Protein AF-A0ABD2X0T9-F1 (afdb_monomer_lite)

pLDDT: mean 88.42, std 10.63, range [53.78, 98.0]

Structure (mmCIF, N/CA/C/O backbone):
data_AF-A0ABD2X0T9-F1
#
_entry.id   AF-A0ABD2X0T9-F1
#
loop_
_atom_site.group_PDB
_atom_site.id
_atom_site.type_symbol
_atom_site.label_atom_id
_atom_site.label_alt_id
_atom_site.label_comp_id
_atom_site.label_asym_id
_atom_site.label_entity_id
_atom_site.label_seq_id
_atom_site.pdbx_PDB_ins_code
_atom_site.Cartn_x
_atom_site.Cartn_y
_atom_site.Cartn_z
_atom_site.occupancy
_atom_site.B_iso_or_equiv
_atom_site.auth_seq_id
_atom_site.auth_comp_id
_atom_site.auth_asym_id
_atom_site.auth_atom_id
_atom_site.pdbx_PDB_model_num
ATOM 1 N N . MET A 1 1 ? 12.065 23.738 7.154 1.00 91.75 1 MET A N 1
ATOM 2 C CA . MET A 1 1 ? 11.324 22.965 8.179 1.00 91.75 1 MET A CA 1
ATOM 3 C C . MET A 1 1 ? 9.908 22.573 7.767 1.00 91.75 1 MET A C 1
ATOM 5 O O . MET A 1 1 ? 9.469 21.525 8.211 1.00 91.75 1 MET A O 1
ATOM 9 N N . LEU A 1 2 ? 9.220 23.326 6.898 1.00 96.94 2 LEU A N 1
ATOM 10 C CA . LEU A 1 2 ? 7.839 23.027 6.488 1.00 96.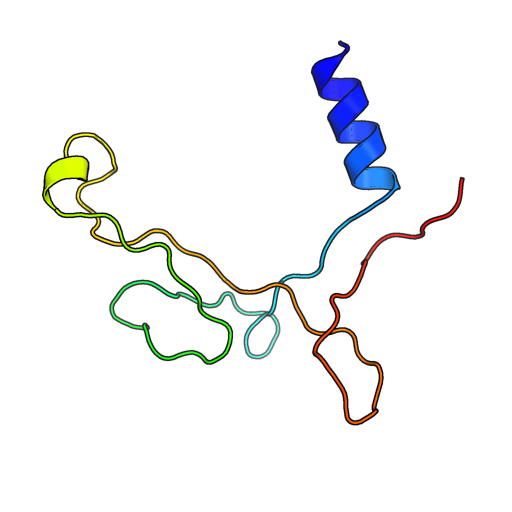94 2 LEU A CA 1
ATOM 11 C C . LEU A 1 2 ? 7.611 21.578 6.005 1.00 96.94 2 LEU A C 1
ATOM 13 O O . LEU A 1 2 ? 6.708 20.915 6.495 1.00 96.94 2 LEU A O 1
ATOM 17 N N . ALA A 1 3 ? 8.459 21.063 5.106 1.00 97.81 3 ALA A N 1
ATOM 18 C CA . ALA A 1 3 ? 8.314 19.704 4.572 1.00 97.81 3 ALA A CA 1
ATOM 19 C C . ALA A 1 3 ? 8.446 18.607 5.647 1.00 97.81 3 ALA A C 1
ATOM 21 O O . ALA A 1 3 ? 7.678 17.654 5.661 1.00 97.81 3 ALA A O 1
ATOM 22 N N . VAL A 1 4 ? 9.390 18.767 6.579 1.00 98.00 4 VAL A N 1
ATOM 23 C CA . VAL A 1 4 ? 9.622 17.794 7.660 1.00 98.00 4 VAL A CA 1
ATOM 24 C C . VAL A 1 4 ? 8.478 17.820 8.671 1.00 98.00 4 VAL A C 1
ATOM 26 O O . VAL A 1 4 ? 8.034 16.771 9.116 1.00 98.00 4 VAL A O 1
ATOM 29 N N . PHE A 1 5 ? 7.952 19.005 8.994 1.00 96.81 5 PHE A N 1
ATOM 30 C CA . PHE A 1 5 ? 6.783 19.113 9.867 1.00 96.81 5 PHE A CA 1
ATOM 31 C C . PHE A 1 5 ? 5.528 18.494 9.231 1.00 96.81 5 PHE A C 1
ATOM 33 O O . PHE A 1 5 ? 4.739 17.867 9.927 1.00 96.81 5 PHE A O 1
ATOM 40 N N . GLY A 1 6 ? 5.375 18.600 7.906 1.00 96.44 6 GLY A N 1
ATOM 41 C CA . GLY A 1 6 ? 4.317 17.895 7.180 1.00 96.44 6 GLY A CA 1
ATOM 42 C C . GLY A 1 6 ? 4.404 16.375 7.337 1.00 96.44 6 GLY A C 1
ATOM 43 O O . GLY A 1 6 ? 3.395 15.738 7.614 1.00 96.44 6 GLY A O 1
ATOM 44 N N . GLN A 1 7 ? 5.607 15.803 7.237 1.00 96.50 7 GLN A N 1
ATOM 45 C CA . GLN A 1 7 ? 5.815 14.366 7.447 1.00 96.50 7 GLN A CA 1
ATOM 46 C C . GLN A 1 7 ? 5.575 13.944 8.904 1.00 96.50 7 GLN A C 1
ATOM 48 O O . GLN A 1 7 ? 5.011 12.880 9.145 1.00 96.50 7 GLN A O 1
ATOM 53 N N . PHE A 1 8 ? 5.941 14.796 9.866 1.00 95.19 8 PHE A N 1
ATOM 54 C CA . PHE A 1 8 ? 5.634 14.565 11.276 1.00 95.19 8 PHE A CA 1
ATOM 55 C C . PHE A 1 8 ? 4.119 14.473 11.515 1.00 95.19 8 PHE A C 1
ATOM 57 O O . PHE A 1 8 ? 3.665 13.527 12.150 1.00 95.19 8 PHE A O 1
ATOM 64 N N . LEU A 1 9 ? 3.340 15.413 10.966 1.00 94.81 9 LEU A N 1
ATOM 65 C CA . LEU A 1 9 ? 1.878 15.386 11.072 1.00 94.81 9 LEU A CA 1
ATOM 66 C C . LEU A 1 9 ? 1.264 14.167 10.367 1.00 94.81 9 LEU A C 1
ATOM 68 O O . LEU A 1 9 ? 0.371 13.533 10.918 1.00 94.81 9 LEU A O 1
ATOM 72 N N . ASP A 1 10 ? 1.748 13.815 9.173 1.00 95.06 10 ASP A N 1
ATOM 73 C CA . ASP A 1 10 ? 1.277 12.636 8.430 1.00 95.06 10 ASP A CA 1
ATOM 74 C C . ASP A 1 10 ? 1.419 11.349 9.254 1.00 95.06 10 ASP A C 1
ATOM 76 O O . ASP A 1 10 ? 0.451 10.605 9.412 1.00 95.06 10 ASP A O 1
ATOM 80 N N . HIS A 1 11 ? 2.595 11.148 9.855 1.00 95.25 11 HIS A N 1
ATOM 81 C CA . HIS A 1 11 ? 2.915 9.968 10.661 1.00 95.25 11 HIS A CA 1
ATOM 82 C C . HIS A 1 11 ? 2.155 9.894 11.995 1.00 95.25 11 HIS A C 1
ATOM 84 O O . HIS A 1 11 ? 2.028 8.807 12.559 1.00 95.25 11 HIS A O 1
ATOM 90 N N . ASP A 1 12 ? 1.669 11.024 12.508 1.00 94.75 12 ASP A N 1
ATOM 91 C CA . ASP A 1 12 ? 0.845 11.085 13.720 1.00 94.75 12 ASP A CA 1
ATOM 92 C C . ASP A 1 12 ? -0.637 10.807 13.408 1.00 94.75 12 ASP A C 1
ATOM 94 O O . ASP A 1 12 ? -1.349 10.175 14.183 1.00 94.75 12 ASP A O 1
ATOM 98 N N . ME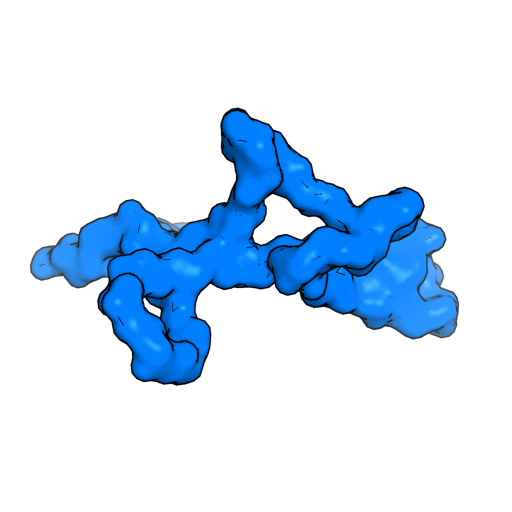T A 1 13 ? -1.106 11.202 12.220 1.00 94.19 13 MET A N 1
ATOM 99 C CA . MET A 1 13 ? -2.496 10.996 11.804 1.00 94.19 13 MET A CA 1
ATOM 100 C C . MET A 1 13 ? -2.746 9.626 11.172 1.00 94.19 13 MET A C 1
ATOM 102 O O . MET A 1 13 ? -3.812 9.024 11.373 1.00 94.19 13 MET A O 1
ATOM 106 N N . THR A 1 14 ? -1.813 9.157 10.340 1.00 94.88 14 THR A N 1
ATOM 107 C CA . THR A 1 14 ? -2.012 7.968 9.512 1.00 94.88 14 THR A CA 1
ATOM 108 C C . THR A 1 14 ? -0.752 7.129 9.351 1.00 94.88 14 THR A C 1
ATOM 110 O O . THR A 1 14 ? 0.345 7.618 9.121 1.00 94.88 14 THR A O 1
ATOM 113 N N . ALA A 1 15 ? -0.938 5.815 9.405 1.00 95.88 15 ALA A N 1
ATOM 114 C CA . ALA A 1 15 ? 0.055 4.830 9.016 1.00 95.88 15 ALA A CA 1
ATOM 115 C C . ALA A 1 15 ? -0.692 3.618 8.464 1.00 95.88 15 ALA A C 1
ATOM 117 O O . ALA A 1 15 ? -1.229 2.7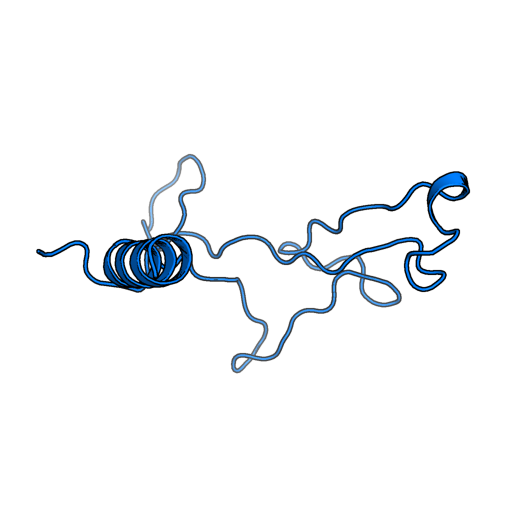98 9.213 1.00 95.88 15 ALA A O 1
ATOM 118 N N . THR A 1 16 ? -0.788 3.523 7.139 1.00 96.50 16 THR A N 1
ATOM 119 C CA . THR A 1 16 ? -1.504 2.411 6.507 1.00 96.50 16 THR A CA 1
ATOM 120 C C . THR A 1 16 ? -0.678 1.132 6.619 1.00 96.50 16 THR A C 1
ATOM 122 O O . THR A 1 16 ? 0.442 1.063 6.116 1.00 96.50 16 THR A O 1
ATOM 125 N N . ALA A 1 17 ? -1.240 0.104 7.255 1.00 95.31 17 ALA A N 1
ATOM 126 C CA . ALA A 1 17 ? -0.593 -1.197 7.395 1.00 95.31 17 ALA A CA 1
ATOM 127 C C . ALA A 1 17 ? -0.247 -1.815 6.027 1.00 95.31 17 ALA A C 1
ATOM 129 O O . ALA A 1 17 ? -1.033 -1.713 5.085 1.00 95.31 17 ALA A O 1
ATOM 130 N N . ILE A 1 18 ? 0.873 -2.535 5.936 1.00 95.44 18 ILE A N 1
ATOM 131 C CA . ILE A 1 18 ? 1.277 -3.307 4.746 1.00 95.44 18 ILE A CA 1
ATOM 132 C C . ILE A 1 18 ? 1.105 -4.798 5.041 1.00 95.44 18 ILE A C 1
ATOM 134 O O . ILE A 1 18 ? 1.405 -5.247 6.153 1.00 95.44 18 ILE A O 1
ATOM 138 N N . SER A 1 19 ? 0.615 -5.565 4.065 1.00 95.31 19 SER A N 1
ATOM 139 C CA . SER A 1 19 ? 0.513 -7.021 4.184 1.00 95.31 19 SER A CA 1
ATOM 140 C C . SER A 1 19 ? 1.891 -7.651 4.404 1.00 95.31 19 SER A C 1
ATOM 142 O O . SER A 1 19 ? 2.877 -7.254 3.787 1.00 95.31 19 SER A O 1
ATOM 144 N N . ARG A 1 20 ? 1.971 -8.639 5.297 1.00 94.44 20 ARG A N 1
ATOM 145 C CA . ARG A 1 20 ? 3.206 -9.381 5.588 1.00 94.44 20 ARG A CA 1
ATOM 146 C C . ARG A 1 20 ? 2.977 -10.874 5.402 1.00 94.44 20 ARG A C 1
ATOM 148 O O . ARG A 1 20 ? 1.851 -11.348 5.545 1.00 94.44 20 ARG A O 1
ATOM 155 N N . GLY A 1 21 ? 4.049 -11.594 5.088 1.00 92.00 21 GLY A N 1
ATOM 156 C CA . GLY A 1 21 ? 4.038 -13.045 4.984 1.00 92.00 21 GLY A CA 1
ATOM 157 C C . GLY A 1 21 ? 4.020 -13.734 6.350 1.00 92.00 21 GLY A C 1
ATOM 158 O O . GLY A 1 21 ? 3.859 -13.114 7.408 1.00 92.00 21 GLY A O 1
ATOM 159 N N . THR A 1 22 ? 4.196 -15.053 6.329 1.00 91.25 22 THR A N 1
ATOM 160 C CA . THR A 1 22 ? 4.245 -15.889 7.535 1.00 91.25 22 THR A CA 1
ATOM 161 C C . THR A 1 22 ? 5.304 -15.386 8.515 1.00 91.25 22 THR A C 1
ATOM 163 O O . THR A 1 22 ? 6.422 -15.071 8.111 1.00 91.25 22 THR A O 1
ATOM 166 N N . ASN A 1 23 ? 4.968 -15.317 9.806 1.00 93.62 23 ASN A N 1
ATOM 167 C CA . ASN A 1 23 ? 5.854 -14.801 10.861 1.00 93.62 23 ASN A CA 1
ATOM 168 C C . ASN A 1 23 ? 6.384 -13.375 10.607 1.00 93.62 23 ASN A C 1
ATOM 170 O O . ASN A 1 23 ? 7.442 -13.003 11.107 1.00 93.62 23 ASN A O 1
ATOM 174 N N . GLY A 1 24 ? 5.652 -12.564 9.835 1.00 90.81 24 GLY A N 1
ATOM 175 C CA . GLY A 1 24 ? 6.035 -11.184 9.547 1.00 90.81 24 GLY A CA 1
ATOM 176 C C . GLY A 1 24 ? 7.123 -11.041 8.483 1.00 90.81 24 GLY A C 1
ATOM 177 O O . GLY A 1 24 ? 7.700 -9.958 8.384 1.00 90.81 24 GLY A O 1
ATOM 178 N N . SER A 1 25 ? 7.398 -12.092 7.700 1.00 93.38 25 SER A N 1
ATOM 179 C CA . SER A 1 25 ? 8.337 -12.025 6.578 1.00 93.38 25 SER A CA 1
ATOM 180 C C . SER A 1 25 ? 7.913 -10.974 5.547 1.00 93.38 25 SER A C 1
ATOM 182 O O . SER A 1 25 ? 6.726 -10.663 5.393 1.00 93.38 25 SER A O 1
ATOM 184 N N . SER A 1 26 ? 8.884 -10.438 4.809 1.00 91.88 26 SER A N 1
ATOM 185 C CA . SER A 1 26 ? 8.599 -9.617 3.634 1.00 91.88 26 SER A CA 1
ATOM 186 C C . SER A 1 26 ? 7.961 -10.456 2.523 1.00 91.88 26 SER A C 1
ATOM 188 O O . SER A 1 26 ? 8.105 -11.680 2.477 1.00 91.88 26 SER A O 1
ATOM 190 N N . ILE A 1 27 ? 7.230 -9.779 1.641 1.00 94.12 27 ILE A N 1
ATOM 191 C CA . ILE A 1 27 ? 6.680 -10.341 0.408 1.00 94.12 27 ILE A CA 1
ATOM 192 C C . ILE A 1 27 ? 7.470 -9.700 -0.734 1.00 94.12 27 ILE A C 1
ATOM 194 O O . ILE A 1 27 ? 7.545 -8.475 -0.790 1.00 94.12 27 ILE A O 1
ATOM 198 N N . ALA A 1 28 ? 8.067 -10.520 -1.597 1.00 92.88 28 ALA A N 1
ATOM 199 C CA . ALA A 1 28 ? 8.644 -10.077 -2.863 1.00 92.88 28 ALA A CA 1
ATOM 200 C C . ALA A 1 28 ? 7.574 -10.203 -3.952 1.00 92.88 28 ALA A C 1
ATOM 202 O O . ALA A 1 28 ? 6.864 -11.210 -3.984 1.00 92.88 28 ALA A O 1
ATOM 203 N N . CYS A 1 29 ? 7.447 -9.176 -4.783 1.00 93.00 29 CYS A N 1
ATOM 204 C CA . CYS A 1 29 ? 6.430 -9.041 -5.820 1.00 93.00 29 CYS A CA 1
ATOM 205 C C . CYS A 1 29 ? 7.011 -8.922 -7.227 1.00 93.00 29 CYS A C 1
ATOM 207 O O . CYS A 1 29 ? 6.259 -9.042 -8.196 1.00 93.00 29 CYS A O 1
ATOM 209 N N . CYS A 1 30 ? 8.318 -8.704 -7.354 1.00 91.12 30 CYS A N 1
ATOM 210 C CA . CYS A 1 30 ? 9.022 -8.870 -8.615 1.00 91.12 30 CYS A CA 1
ATOM 211 C C . CYS A 1 30 ? 9.550 -10.310 -8.768 1.00 91.12 30 CYS A C 1
ATOM 213 O O . CYS A 1 30 ? 9.461 -11.146 -7.860 1.00 91.12 30 CYS A O 1
ATOM 215 N N . GLU A 1 31 ? 10.059 -10.639 -9.957 1.00 85.44 31 GLU A N 1
ATOM 216 C CA . GLU A 1 31 ? 10.557 -11.983 -10.250 1.00 85.44 31 GLU A CA 1
ATOM 217 C C . GLU A 1 31 ? 11.628 -12.461 -9.249 1.00 85.44 31 GLU A C 1
ATOM 219 O O . GLU A 1 31 ? 12.445 -11.666 -8.780 1.00 85.44 31 GLU A O 1
ATOM 224 N N . PRO A 1 32 ? 11.642 -13.766 -8.908 1.00 78.88 32 PRO A N 1
ATOM 225 C CA . PRO A 1 32 ? 10.825 -14.844 -9.486 1.00 78.88 32 PRO A CA 1
ATOM 226 C C . PRO A 1 32 ? 9.457 -15.054 -8.801 1.00 78.88 32 PRO A C 1
ATOM 228 O O . PRO A 1 32 ? 8.727 -15.978 -9.160 1.00 78.88 32 PRO A O 1
ATOM 231 N N . HIS A 1 33 ? 9.084 -14.231 -7.814 1.00 71.69 33 HIS A N 1
ATOM 232 C CA . HIS A 1 33 ? 7.914 -14.460 -6.954 1.00 71.69 33 HIS A CA 1
ATOM 233 C C . HIS A 1 33 ? 6.763 -13.495 -7.276 1.00 71.69 33 HIS A C 1
ATOM 235 O O . HIS A 1 33 ? 6.440 -12.605 -6.503 1.00 71.69 33 HIS A O 1
ATOM 241 N N . VAL A 1 34 ? 6.101 -13.690 -8.417 1.00 68.38 34 VAL A N 1
ATOM 242 C CA . VAL A 1 34 ? 5.117 -12.710 -8.932 1.00 68.38 34 VAL A CA 1
ATOM 243 C C . VAL A 1 34 ? 3.668 -12.978 -8.475 1.00 68.38 34 VAL A C 1
ATOM 245 O O . VAL A 1 34 ? 2.788 -12.140 -8.642 1.00 68.38 34 VAL A O 1
ATOM 248 N N . ASN A 1 35 ? 3.390 -14.140 -7.869 1.00 80.88 35 ASN A N 1
ATOM 249 C CA . ASN A 1 35 ? 2.018 -14.660 -7.719 1.00 80.88 35 ASN A CA 1
ATOM 250 C C . ASN A 1 35 ? 1.421 -14.566 -6.302 1.00 80.88 35 ASN A C 1
ATOM 252 O O . ASN A 1 35 ? 0.451 -15.261 -5.994 1.00 80.88 35 ASN A O 1
ATOM 256 N N . HIS A 1 36 ? 1.975 -13.741 -5.410 1.00 92.00 36 HIS A N 1
ATOM 257 C CA . HIS A 1 36 ? 1.379 -13.567 -4.084 1.00 92.00 36 HIS A CA 1
ATOM 258 C C . HIS A 1 36 ? 0.100 -12.700 -4.179 1.00 92.00 36 HIS A C 1
ATOM 260 O O . HIS A 1 36 ? 0.131 -11.650 -4.818 1.00 92.00 36 HIS A O 1
ATOM 266 N N . PRO A 1 37 ? -1.025 -13.057 -3.524 1.00 92.44 37 PRO A N 1
ATOM 267 C CA . PRO A 1 37 ? -2.308 -12.338 -3.663 1.00 92.44 37 PRO A CA 1
ATOM 268 C C . PRO A 1 37 ? -2.271 -10.879 -3.179 1.00 92.44 37 PRO A C 1
ATOM 270 O O . PRO A 1 37 ? -3.131 -10.068 -3.520 1.00 92.44 37 PRO A O 1
ATOM 273 N N . GLU A 1 38 ? -1.277 -10.546 -2.362 1.00 95.19 38 GLU A N 1
ATOM 274 C CA . GLU A 1 38 ? -1.044 -9.193 -1.855 1.00 95.19 38 GLU A CA 1
ATOM 275 C C . GLU A 1 38 ? -0.038 -8.398 -2.700 1.00 95.19 38 GLU A C 1
ATOM 277 O O . GLU A 1 38 ? 0.294 -7.278 -2.330 1.00 95.19 38 GLU A O 1
ATOM 282 N N . CYS A 1 39 ? 0.434 -8.934 -3.825 1.00 95.19 39 CYS A N 1
ATOM 283 C CA . CYS A 1 39 ? 1.285 -8.202 -4.756 1.00 95.19 39 CYS A CA 1
ATOM 284 C C . CYS A 1 39 ? 0.466 -7.381 -5.750 1.00 95.19 39 CYS A C 1
ATOM 286 O O . CYS A 1 39 ? -0.583 -7.810 -6.234 1.00 95.19 39 CYS A O 1
ATOM 288 N N . PHE A 1 40 ? 0.955 -6.181 -6.049 1.00 94.62 40 PHE A N 1
ATOM 28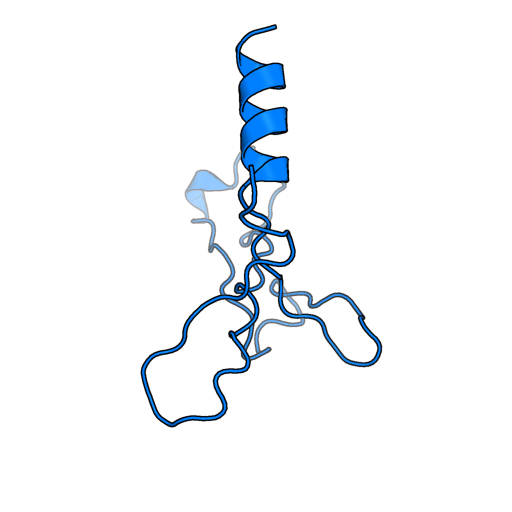9 C CA . PHE A 1 40 ? 0.465 -5.355 -7.149 1.00 94.62 40 PHE A CA 1
ATOM 290 C C . PHE A 1 40 ? 1.640 -4.564 -7.744 1.00 94.62 40 PHE A C 1
ATOM 292 O O . PHE A 1 40 ? 1.679 -3.343 -7.599 1.00 94.62 40 PHE A O 1
ATOM 299 N N . PRO A 1 41 ? 2.640 -5.268 -8.313 1.00 92.81 41 PRO A N 1
ATOM 300 C CA . PRO A 1 41 ? 3.896 -4.664 -8.739 1.00 92.81 41 PRO A CA 1
ATOM 301 C C . PRO A 1 41 ? 3.658 -3.576 -9.782 1.00 92.81 41 PRO A C 1
ATOM 303 O O . PRO A 1 41 ? 2.766 -3.686 -10.628 1.00 92.81 41 PRO A O 1
ATOM 306 N N . VAL A 1 42 ? 4.490 -2.538 -9.740 1.00 91.50 42 VAL A N 1
ATOM 307 C CA . VAL A 1 42 ? 4.478 -1.514 -10.784 1.00 91.50 42 VAL A CA 1
ATOM 308 C C . VAL A 1 42 ? 5.349 -2.015 -11.925 1.00 91.50 42 VAL A C 1
ATOM 310 O O . VAL A 1 42 ? 6.563 -2.142 -11.768 1.00 91.50 42 VAL A O 1
ATOM 313 N N . ILE A 1 43 ? 4.718 -2.324 -13.055 1.00 89.06 43 ILE A N 1
ATOM 314 C CA . ILE A 1 43 ? 5.416 -2.760 -14.263 1.00 89.06 43 ILE A CA 1
ATOM 315 C C . ILE A 1 43 ? 6.064 -1.542 -14.916 1.00 89.06 43 ILE A C 1
ATOM 317 O O . ILE A 1 43 ? 5.402 -0.526 -15.138 1.00 89.06 43 ILE A O 1
ATOM 321 N N . ILE A 1 44 ? 7.364 -1.645 -15.183 1.00 86.44 44 ILE A N 1
ATOM 322 C CA . ILE A 1 44 ? 8.131 -0.613 -15.876 1.00 86.44 44 ILE A CA 1
ATOM 323 C C . ILE A 1 44 ? 8.189 -0.987 -17.352 1.00 86.44 44 ILE A C 1
ATOM 325 O O . ILE A 1 44 ? 8.625 -2.085 -17.702 1.00 86.44 44 ILE A O 1
ATOM 329 N N . GLU A 1 45 ? 7.756 -0.066 -18.209 1.00 83.25 45 GLU A N 1
ATOM 330 C CA . GLU A 1 45 ? 7.855 -0.245 -19.654 1.00 83.25 45 GLU A CA 1
ATOM 331 C C . GLU A 1 45 ? 9.333 -0.313 -20.088 1.00 83.25 45 GLU A C 1
ATOM 333 O O . GLU A 1 45 ? 10.161 0.448 -19.575 1.00 83.25 45 GLU A O 1
ATOM 338 N N . PRO A 1 46 ? 9.698 -1.208 -21.026 1.00 76.19 46 PRO A N 1
ATOM 339 C CA . PRO A 1 46 ? 11.089 -1.432 -21.421 1.00 76.19 46 PRO A CA 1
ATOM 340 C C . PRO A 1 46 ? 11.838 -0.176 -21.885 1.00 76.19 46 PRO A C 1
ATOM 342 O O . PRO A 1 46 ? 13.034 -0.048 -21.631 1.00 76.19 46 PRO A O 1
ATOM 345 N N . ASP A 1 47 ? 11.152 0.762 -22.538 1.00 73.56 47 ASP A N 1
ATOM 346 C CA . ASP A 1 47 ? 11.704 2.030 -23.033 1.00 73.56 47 ASP A CA 1
ATOM 347 C C . ASP A 1 47 ? 12.018 3.045 -21.917 1.00 73.56 47 ASP A C 1
ATOM 349 O O . ASP A 1 47 ? 12.822 3.956 -22.118 1.00 73.56 47 ASP A O 1
ATOM 353 N N . LEU A 1 48 ? 11.438 2.858 -20.728 1.00 69.25 48 LEU A N 1
ATOM 354 C CA . LEU A 1 48 ? 11.646 3.685 -19.534 1.00 69.25 48 LEU A CA 1
ATOM 355 C C . LEU A 1 48 ? 12.670 3.093 -18.553 1.00 69.25 48 LEU A C 1
ATOM 357 O O . LEU A 1 48 ? 12.985 3.715 -17.538 1.00 69.25 48 LEU A O 1
ATOM 361 N N . THR A 1 49 ? 13.223 1.911 -18.842 1.00 63.66 49 THR A N 1
ATOM 362 C CA . THR A 1 49 ? 14.208 1.240 -17.969 1.00 63.66 49 THR A CA 1
ATOM 363 C C . THR A 1 49 ? 15.572 1.937 -17.938 1.00 63.66 49 THR A C 1
ATOM 365 O O . THR A 1 49 ? 16.381 1.694 -17.037 1.00 63.66 49 THR A O 1
ATOM 368 N N . GLN A 1 50 ? 15.841 2.845 -18.882 1.00 60.47 50 GLN A N 1
ATOM 369 C CA . GLN A 1 50 ? 17.118 3.544 -18.996 1.00 60.47 50 GLN A CA 1
ATOM 370 C C . GLN A 1 50 ? 17.267 4.598 -17.883 1.00 60.47 50 GLN A C 1
ATOM 372 O O . GLN A 1 50 ? 16.908 5.762 -18.034 1.00 60.47 50 GLN A O 1
ATOM 377 N N . GLY A 1 51 ? 17.790 4.164 -16.733 1.00 63.53 51 GLY A N 1
ATOM 378 C CA . GLY A 1 51 ? 18.007 4.986 -15.533 1.00 63.53 51 GLY A CA 1
ATOM 379 C C . GLY A 1 51 ? 17.317 4.456 -14.272 1.00 63.53 51 GLY A C 1
ATOM 380 O O . GLY A 1 51 ? 17.694 4.851 -13.170 1.00 63.53 51 GLY A O 1
ATOM 381 N N . ILE A 1 52 ? 16.368 3.523 -14.414 1.00 63.38 52 ILE A N 1
ATOM 382 C CA . ILE A 1 52 ? 15.690 2.846 -13.301 1.00 63.38 52 ILE A CA 1
ATOM 383 C C . ILE A 1 52 ? 16.220 1.412 -13.236 1.00 63.38 52 ILE A C 1
ATOM 385 O O . ILE A 1 52 ? 15.629 0.508 -13.804 1.00 63.38 52 ILE A O 1
ATOM 389 N N . ALA A 1 53 ? 17.393 1.244 -12.617 1.00 60.66 53 ALA A N 1
ATOM 390 C CA . ALA A 1 53 ? 18.024 -0.030 -12.245 1.00 60.66 53 ALA A CA 1
ATOM 391 C C . ALA A 1 53 ? 17.705 -1.266 -13.124 1.00 60.66 53 ALA A C 1
ATOM 393 O O . ALA A 1 53 ? 17.409 -2.304 -12.558 1.00 60.66 53 ALA A O 1
ATOM 394 N N . GLU A 1 54 ? 17.743 -1.171 -14.462 1.00 64.62 54 GLU A N 1
ATOM 395 C CA . GLU A 1 54 ? 17.498 -2.263 -15.438 1.00 64.62 54 GLU A CA 1
ATOM 396 C C . GLU A 1 54 ? 16.383 -3.273 -15.066 1.00 64.62 54 GLU A C 1
ATOM 398 O O . GLU A 1 54 ? 16.402 -4.424 -15.504 1.00 64.62 54 GLU A O 1
ATOM 403 N N . SER A 1 55 ? 15.402 -2.875 -14.251 1.00 72.62 55 SER A N 1
ATOM 404 C CA . SER A 1 55 ? 14.368 -3.768 -13.741 1.00 72.62 55 SER A CA 1
ATOM 405 C C . SER A 1 55 ? 13.066 -3.470 -14.464 1.00 72.62 55 SER A C 1
ATOM 407 O O . SER A 1 55 ? 12.676 -2.321 -14.640 1.00 72.62 55 SER A O 1
ATOM 409 N N . SER A 1 56 ? 12.351 -4.510 -14.881 1.00 85.25 56 SER A N 1
ATOM 410 C CA . SER A 1 56 ? 11.021 -4.389 -15.496 1.00 85.25 56 SER A CA 1
ATOM 411 C C . SER A 1 56 ? 9.903 -4.194 -14.461 1.00 85.25 56 SER A C 1
ATOM 413 O O . SER A 1 56 ? 8.719 -4.193 -14.799 1.00 85.25 56 SER A O 1
ATOM 415 N N . CYS A 1 57 ? 10.259 -4.074 -13.179 1.00 88.12 57 CYS A N 1
ATOM 416 C CA . CYS A 1 57 ? 9.335 -4.124 -12.055 1.00 88.12 57 CYS A CA 1
ATOM 417 C C . CYS A 1 57 ? 9.851 -3.306 -10.862 1.00 88.12 57 CYS A C 1
ATOM 419 O O . CYS A 1 57 ? 11.050 -3.324 -10.563 1.00 88.12 57 CYS A O 1
ATOM 421 N N . MET A 1 58 ? 8.931 -2.633 -10.161 1.00 90.56 58 MET A N 1
ATOM 422 C CA . MET A 1 58 ? 9.141 -2.104 -8.809 1.00 90.56 58 MET A CA 1
ATOM 423 C C . MET A 1 58 ? 8.277 -2.850 -7.792 1.00 90.56 58 MET A C 1
ATOM 425 O O . MET A 1 58 ? 7.089 -3.104 -8.018 1.00 90.56 58 MET A O 1
ATOM 429 N N . GLU A 1 59 ? 8.884 -3.143 -6.643 1.00 92.56 59 GLU A N 1
ATOM 430 C CA . GLU A 1 59 ? 8.249 -3.834 -5.526 1.00 92.56 59 GLU A CA 1
ATOM 431 C C . GLU A 1 59 ? 7.054 -3.047 -4.980 1.00 92.56 59 GLU A C 1
ATOM 433 O O . GLU A 1 59 ? 7.188 -1.905 -4.538 1.00 92.56 59 GLU A O 1
ATOM 438 N N . PHE A 1 60 ? 5.878 -3.673 -4.974 1.00 94.31 60 PHE A N 1
ATOM 439 C CA . PHE A 1 60 ? 4.683 -3.074 -4.395 1.00 94.31 60 PHE A CA 1
ATOM 440 C C . PHE A 1 60 ? 3.780 -4.137 -3.768 1.00 94.31 60 PHE A C 1
ATOM 442 O O . PHE A 1 60 ? 3.137 -4.944 -4.448 1.00 94.31 60 PHE A O 1
ATOM 449 N N . VAL A 1 61 ? 3.713 -4.093 -2.438 1.00 96.38 61 VAL A N 1
ATOM 450 C CA . VAL A 1 61 ? 2.815 -4.905 -1.618 1.00 96.38 61 VAL A CA 1
ATOM 451 C C . VAL A 1 61 ? 1.592 -4.067 -1.263 1.00 96.38 61 VAL A C 1
ATOM 453 O O . VAL A 1 61 ? 1.705 -2.935 -0.792 1.00 96.38 61 VAL A O 1
ATOM 456 N N . ARG A 1 62 ? 0.401 -4.627 -1.467 1.00 95.88 62 ARG A N 1
ATOM 457 C CA . ARG A 1 62 ? -0.871 -3.965 -1.170 1.00 95.88 62 ARG A CA 1
ATOM 458 C C . ARG A 1 62 ? -0.993 -3.683 0.332 1.00 95.88 62 ARG A C 1
ATOM 460 O O . ARG A 1 62 ? -0.551 -4.459 1.180 1.00 95.88 62 ARG A O 1
ATOM 467 N N . SER A 1 63 ? -1.660 -2.580 0.666 1.00 96.94 63 SER A N 1
ATOM 468 C CA . SER A 1 63 ? -2.021 -2.246 2.047 1.00 96.94 63 SER A CA 1
ATOM 469 C C . SER A 1 63 ? -2.834 -3.365 2.690 1.00 96.94 63 SER A C 1
ATOM 471 O O . SER A 1 63 ? -3.785 -3.848 2.071 1.00 96.94 63 SER A O 1
ATOM 473 N N . ALA A 1 64 ? -2.523 -3.733 3.932 1.00 95.56 64 ALA A N 1
ATOM 474 C CA . ALA A 1 64 ? -3.212 -4.792 4.656 1.00 95.56 64 ALA A CA 1
ATOM 475 C C . ALA A 1 64 ? -4.714 -4.490 4.806 1.00 95.56 64 ALA A C 1
ATOM 477 O O . ALA A 1 64 ? -5.106 -3.329 4.994 1.00 95.56 64 ALA A O 1
ATOM 478 N N . PRO A 1 65 ? -5.575 -5.518 4.724 1.00 94.50 65 PRO A N 1
ATOM 479 C CA . PRO A 1 65 ? -7.005 -5.326 4.883 1.00 94.50 65 PRO A CA 1
ATOM 480 C C . PRO A 1 65 ? -7.337 -4.988 6.342 1.00 94.50 65 PRO A C 1
ATOM 482 O O . PRO A 1 65 ? -6.772 -5.554 7.276 1.00 94.50 65 PRO A O 1
ATOM 485 N N . ALA A 1 66 ? -8.305 -4.101 6.551 1.00 94.38 66 ALA A N 1
ATOM 486 C CA . ALA A 1 66 ? -8.913 -3.880 7.851 1.00 94.38 66 ALA A CA 1
ATOM 487 C C . ALA A 1 66 ? -9.672 -5.140 8.291 1.00 94.38 66 ALA A C 1
ATOM 489 O O . ALA A 1 66 ? -10.468 -5.695 7.529 1.00 94.38 66 ALA A O 1
ATOM 490 N N . ALA A 1 67 ? -9.473 -5.559 9.540 1.00 88.38 67 ALA A N 1
ATOM 491 C CA . ALA A 1 67 ? -10.130 -6.723 10.133 1.00 88.38 67 ALA A CA 1
ATOM 492 C C . ALA A 1 67 ? -11.595 -6.420 10.510 1.00 88.38 67 ALA A C 1
ATOM 494 O O . ALA A 1 67 ? -11.972 -6.429 11.676 1.00 88.38 67 ALA A O 1
ATOM 495 N N . GLN A 1 68 ? -12.431 -6.105 9.516 1.00 89.31 68 GLN A N 1
ATOM 496 C CA . GLN A 1 68 ? -13.837 -5.749 9.740 1.00 89.31 68 GLN A CA 1
ATOM 497 C C . GLN A 1 68 ? -14.746 -6.961 10.003 1.00 89.31 68 GLN A C 1
ATOM 499 O O . GLN A 1 68 ? -15.892 -6.767 10.398 1.00 89.31 68 GLN A O 1
ATOM 504 N N . CYS A 1 69 ? -14.266 -8.187 9.753 1.00 86.62 6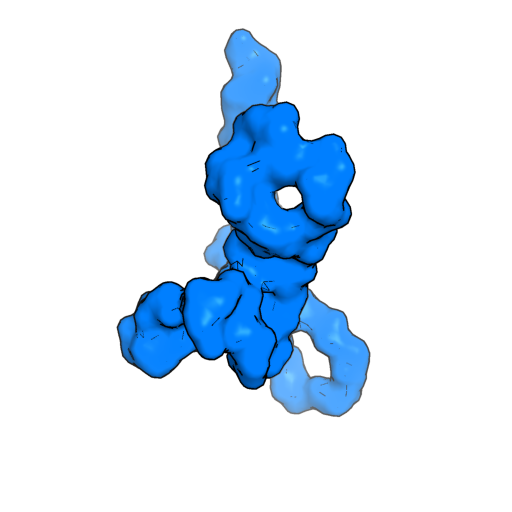9 CYS A N 1
ATOM 505 C CA . CYS A 1 69 ? -14.995 -9.449 9.956 1.00 86.62 69 CYS A CA 1
ATOM 506 C C . CYS A 1 69 ? -16.416 -9.467 9.353 1.00 86.62 69 CYS A C 1
ATOM 508 O O . CYS A 1 69 ? -17.332 -10.064 9.915 1.00 86.62 69 CYS A O 1
ATOM 510 N N . LYS A 1 70 ? -16.606 -8.812 8.201 1.00 92.88 70 LYS A N 1
ATOM 511 C CA . LYS A 1 70 ? -17.877 -8.749 7.468 1.00 92.88 70 LYS A CA 1
ATOM 512 C C . LYS A 1 70 ? -17.639 -8.833 5.963 1.00 92.88 70 LYS A C 1
ATOM 514 O O . LYS A 1 70 ? -16.591 -8.412 5.479 1.00 92.88 70 LYS A O 1
ATOM 519 N N . ILE A 1 71 ? -18.625 -9.347 5.229 1.00 93.50 71 ILE A N 1
ATOM 520 C CA . ILE A 1 71 ? -18.603 -9.348 3.762 1.00 93.50 71 ILE A CA 1
ATOM 521 C C . ILE A 1 71 ? -18.852 -7.919 3.274 1.00 93.50 71 ILE A C 1
ATOM 523 O O . ILE A 1 71 ? -19.828 -7.279 3.666 1.00 93.50 71 ILE A O 1
ATOM 527 N N . GLY A 1 72 ? -17.962 -7.419 2.423 1.00 93.25 72 GLY A N 1
ATOM 528 C CA . GLY A 1 72 ? -18.058 -6.089 1.839 1.00 93.25 72 GLY A CA 1
ATOM 529 C C . GLY A 1 72 ? -16.789 -5.707 1.078 1.00 93.25 72 GLY A C 1
ATOM 530 O O . GLY A 1 72 ? -15.859 -6.512 0.978 1.00 93.25 72 GLY A O 1
ATOM 531 N N . PRO A 1 73 ? -16.734 -4.481 0.536 1.00 95.12 73 PRO A N 1
ATOM 532 C CA . PRO A 1 73 ? -15.526 -3.958 -0.084 1.00 95.12 73 PRO A CA 1
ATOM 533 C C . PRO A 1 73 ? -14.346 -3.974 0.893 1.00 95.12 73 PRO A C 1
ATOM 535 O O . PRO A 1 73 ? -14.503 -3.677 2.079 1.00 95.12 73 PRO A O 1
ATOM 538 N N . ARG A 1 74 ? -13.147 -4.276 0.386 1.00 93.44 74 ARG A N 1
ATOM 539 C CA . ARG A 1 74 ? -11.913 -4.195 1.177 1.00 93.44 74 ARG A CA 1
ATOM 540 C C . ARG A 1 74 ? -11.713 -2.762 1.680 1.00 93.44 74 ARG A C 1
ATOM 542 O O . ARG A 1 74 ? -11.925 -1.808 0.938 1.00 93.44 74 ARG A O 1
ATOM 549 N N . GLN A 1 75 ? -11.289 -2.632 2.931 1.00 95.81 75 GLN A N 1
ATOM 550 C CA . GLN A 1 75 ? -10.871 -1.378 3.566 1.00 95.81 75 GLN A CA 1
ATOM 551 C C . GLN A 1 75 ? -9.460 -1.562 4.133 1.00 95.81 75 GLN A C 1
ATOM 553 O O . GLN A 1 75 ? -9.021 -2.702 4.287 1.00 95.81 75 GLN A O 1
ATOM 558 N N . GLN A 1 76 ? -8.751 -0.478 4.431 1.00 95.75 76 GLN A N 1
ATOM 559 C CA . GLN A 1 76 ? -7.369 -0.488 4.916 1.00 95.75 76 GLN A CA 1
ATOM 560 C C . GLN A 1 76 ? -7.305 -0.156 6.409 1.00 95.75 76 GLN A C 1
ATOM 562 O O . GLN A 1 76 ? -8.150 0.568 6.937 1.00 95.75 76 GLN A O 1
ATOM 567 N N . LEU A 1 77 ? -6.302 -0.705 7.093 1.00 94.81 77 LEU A N 1
ATOM 568 C CA . LEU A 1 77 ? -6.076 -0.482 8.520 1.00 94.81 77 LEU A CA 1
ATOM 569 C C . LEU A 1 77 ? -5.1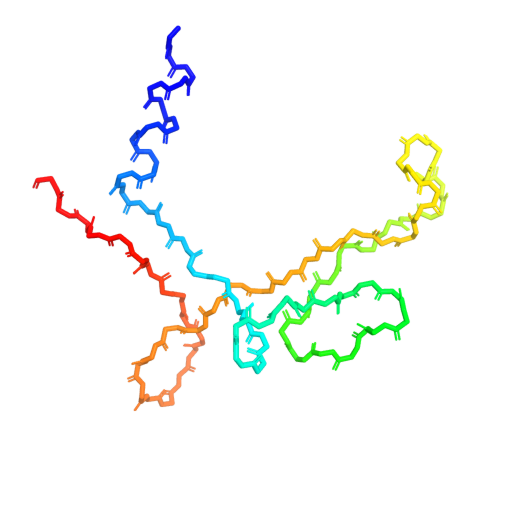33 0.708 8.749 1.00 94.81 77 LEU A C 1
ATOM 571 O O . LEU A 1 77 ? -4.014 0.704 8.235 1.00 94.81 77 LEU A O 1
ATOM 575 N N . ASN A 1 78 ? -5.554 1.665 9.581 1.00 94.81 78 ASN A N 1
ATOM 576 C CA . ASN A 1 78 ? -4.657 2.654 10.181 1.00 94.81 78 ASN A CA 1
ATOM 577 C C . ASN A 1 78 ? -4.015 2.060 11.448 1.00 94.81 78 ASN A C 1
ATOM 579 O O . ASN A 1 78 ? -4.737 1.583 12.323 1.00 94.81 78 ASN A O 1
ATOM 583 N N . GLN A 1 79 ? -2.683 2.055 11.530 1.00 94.38 79 GLN A N 1
ATOM 584 C CA . GLN A 1 79 ? -1.922 1.492 12.655 1.00 94.38 79 GLN A CA 1
ATOM 585 C C . GLN A 1 79 ? -1.635 2.500 13.770 1.00 94.38 79 GLN A C 1
ATOM 587 O O . GLN A 1 79 ? -1.181 2.095 14.839 1.00 94.38 79 GLN A O 1
ATOM 592 N N . VAL A 1 80 ? -1.891 3.786 13.533 1.00 94.44 80 VAL A N 1
ATOM 593 C CA . VAL A 1 80 ? -1.762 4.833 14.550 1.00 94.44 80 VAL A CA 1
ATOM 594 C C . VAL A 1 80 ? -3.129 5.272 15.054 1.00 94.44 80 VAL A C 1
ATOM 596 O O . VAL A 1 80 ? -4.167 5.058 14.420 1.00 94.44 80 VAL A O 1
ATOM 599 N N . ASN A 1 81 ? -3.125 5.885 16.232 1.00 90.50 81 ASN A N 1
ATOM 600 C CA . ASN A 1 81 ? -4.316 6.508 16.776 1.00 90.50 81 ASN A CA 1
ATOM 601 C C . ASN A 1 81 ? -4.630 7.779 15.988 1.00 90.50 81 ASN A C 1
ATOM 603 O O . ASN A 1 81 ? -3.751 8.577 15.719 1.00 90.50 81 ASN A O 1
ATOM 607 N N . LYS A 1 82 ? -5.909 8.006 15.682 1.00 77.00 82 LYS A N 1
ATOM 608 C CA . LYS A 1 82 ? -6.368 9.236 15.014 1.00 77.00 82 LYS A CA 1
ATOM 609 C C . LYS A 1 82 ? -6.466 10.440 15.977 1.00 77.00 82 LYS A C 1
ATOM 611 O O . LYS A 1 82 ? -6.974 11.489 15.594 1.00 77.00 82 LYS A O 1
ATOM 616 N N . PHE A 1 83 ? -6.119 10.269 17.250 1.00 77.75 83 PHE A N 1
ATOM 617 C CA . PHE A 1 83 ? -6.368 11.293 18.261 1.00 77.75 83 PHE A CA 1
ATOM 618 C C . PHE A 1 83 ? -5.299 12.383 18.213 1.00 77.75 83 PHE A C 1
ATOM 620 O O . PHE A 1 83 ? -4.129 12.100 18.447 1.00 77.75 83 PHE A O 1
ATOM 627 N N . TYR A 1 84 ? -5.769 13.607 17.981 1.00 53.78 84 TYR A N 1
ATOM 628 C CA . TYR A 1 84 ? -5.245 14.819 18.603 1.00 53.78 84 TYR A CA 1
ATOM 629 C C . TYR A 1 84 ? -6.104 15.149 19.823 1.00 53.78 84 TYR A C 1
ATOM 631 O O . TYR A 1 84 ? -7.341 14.948 19.724 1.00 53.78 84 TYR A O 1
#

Organism: NCBI:txid54128

Radius of gyration: 16.65 Å; chains: 1; bounding box: 37×39×42 Å

Foldseek 3Di:
DVVVVVVVVCLQQFDWAFDADPPRHHQFCFPPRPDDPQWDWDAADCVRCVPVVVGRTDGDGHGDFDPPVDDDDTDIDGPHDNDD

Secondary structure (DSSP, 8-state):
-HHHHHHHHHHHH--B-B---GGG-----STT----TTB--EEPPGGG-TTTTT-SEE--BPBPBP---SSSS--B-B-S----

Sequence (84 aa):
MLAVFGQFLDHDMTATAISRGTNGSSIACCEPHVNHPECFPVIIEPDLTQGIAESSCMEFVRSAPAAQCKIGPRQQLNQVNKFY

InterPro domains:
  IPR010255 Haem peroxidase superfamily [SSF48113] (1-83)
  IPR019791 Haem peroxidase, animal-type [PF03098] (1-83)
  IPR019791 Haem peroxidase, animal-type [PS50292] (1-84)
  IPR037120 Haem peroxidase domain superfamily, animal type [G3DSA:1.10.640.10] (1-84)